Protein AF-A0A353ZGM9-F1 (afdb_monomer_lite)

Radius of gyration: 18.5 Å; chains: 1; bounding box: 39×31×58 Å

Structure (mmCIF, N/CA/C/O backbone):
data_AF-A0A353ZGM9-F1
#
_entry.id   AF-A0A353ZG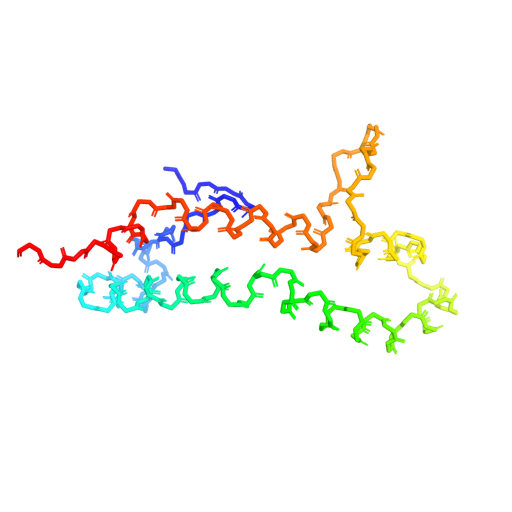M9-F1
#
loop_
_atom_site.group_PDB
_atom_site.id
_atom_site.type_symbol
_atom_site.label_atom_id
_atom_site.label_alt_id
_atom_site.label_comp_id
_atom_site.label_asym_id
_atom_site.label_entity_id
_atom_site.label_seq_id
_atom_site.pdbx_PDB_ins_code
_atom_site.Cartn_x
_atom_site.Cartn_y
_atom_site.Cartn_z
_atom_site.occupancy
_atom_site.B_iso_or_equiv
_atom_site.auth_seq_id
_atom_site.auth_comp_id
_atom_site.auth_asym_id
_atom_site.auth_atom_id
_atom_site.pdbx_PDB_model_num
ATOM 1 N N . MET A 1 1 ? -21.601 4.774 1.029 1.00 47.00 1 MET A N 1
ATOM 2 C CA . MET A 1 1 ? -20.984 4.555 -0.298 1.00 47.00 1 MET A CA 1
ATOM 3 C C . MET A 1 1 ? -19.504 4.310 -0.067 1.00 47.00 1 MET A C 1
ATOM 5 O O . MET A 1 1 ? -18.901 5.109 0.625 1.00 47.00 1 MET A O 1
ATOM 9 N N . GLY A 1 2 ? -18.954 3.187 -0.533 1.00 58.09 2 GLY A N 1
ATOM 10 C CA . GLY A 1 2 ? -17.631 2.695 -0.116 1.00 58.09 2 GLY A CA 1
ATOM 11 C C . GLY A 1 2 ? -16.453 3.096 -1.006 1.00 58.09 2 GLY A C 1
ATOM 12 O O . GLY A 1 2 ? -15.515 2.314 -1.080 1.00 58.09 2 GLY A O 1
ATOM 13 N N . GLY A 1 3 ? -16.508 4.244 -1.690 1.00 64.69 3 GLY A N 1
ATOM 14 C CA . GLY A 1 3 ? -15.440 4.719 -2.583 1.00 64.69 3 GLY A CA 1
ATOM 15 C C . GLY A 1 3 ? -15.051 3.740 -3.704 1.00 64.69 3 GLY A C 1
ATOM 16 O O . GLY A 1 3 ? -15.634 2.669 -3.867 1.00 64.69 3 GLY A O 1
ATOM 17 N N . GLY A 1 4 ? -14.058 4.112 -4.508 1.00 77.00 4 GLY A N 1
ATOM 18 C CA . GLY A 1 4 ? -13.496 3.270 -5.566 1.00 77.00 4 GLY A CA 1
ATOM 19 C C . GLY A 1 4 ? -12.019 3.588 -5.788 1.00 77.00 4 GLY A C 1
ATOM 20 O O . GLY A 1 4 ? -11.553 4.674 -5.454 1.00 77.00 4 GLY A O 1
ATOM 21 N N . GLY A 1 5 ? -11.254 2.633 -6.322 1.00 85.75 5 GLY A N 1
ATOM 22 C CA . GLY A 1 5 ? -9.820 2.821 -6.564 1.00 85.75 5 GLY A CA 1
ATOM 23 C C . GLY A 1 5 ? -9.033 3.114 -5.280 1.00 85.75 5 GLY A C 1
ATOM 24 O O . GLY A 1 5 ? -9.108 2.353 -4.315 1.00 85.75 5 GLY A O 1
ATOM 25 N N . VAL A 1 6 ? -8.278 4.218 -5.269 1.00 91.62 6 VAL A N 1
ATOM 26 C CA . VAL A 1 6 ? -7.439 4.633 -4.127 1.00 91.62 6 VAL A CA 1
ATOM 27 C C . VAL A 1 6 ? -8.250 5.048 -2.893 1.00 91.62 6 VAL A C 1
ATOM 29 O O . VAL A 1 6 ? -7.717 5.025 -1.786 1.00 91.62 6 VAL A O 1
ATOM 32 N N . GLU A 1 7 ? -9.547 5.323 -3.049 1.00 92.81 7 GLU A N 1
ATOM 33 C CA . GLU A 1 7 ? -10.461 5.758 -1.980 1.00 92.81 7 GLU A CA 1
ATOM 34 C C . GLU A 1 7 ? -11.405 4.642 -1.502 1.00 92.81 7 GLU A C 1
ATOM 36 O O . GLU A 1 7 ? -12.375 4.895 -0.793 1.00 92.81 7 GLU A O 1
ATOM 41 N N . LEU A 1 8 ? -11.162 3.385 -1.895 1.00 92.31 8 LEU A N 1
ATOM 42 C CA . LEU A 1 8 ? -11.984 2.254 -1.455 1.00 92.31 8 LEU A CA 1
ATOM 43 C C . LEU A 1 8 ? -11.978 2.142 0.079 1.00 92.31 8 LEU A C 1
ATOM 45 O O . LEU A 1 8 ? -10.919 1.975 0.686 1.00 92.31 8 LEU A O 1
ATOM 49 N N . ASP A 1 9 ? -13.138 2.193 0.718 1.00 93.31 9 ASP A N 1
ATOM 50 C CA . ASP A 1 9 ? -13.234 2.125 2.180 1.00 93.31 9 ASP A CA 1
ATOM 51 C C . ASP A 1 9 ? -12.662 0.778 2.697 1.00 93.31 9 ASP A C 1
ATOM 53 O O . ASP A 1 9 ? -13.052 -0.279 2.188 1.00 93.31 9 ASP A O 1
ATOM 57 N N . PRO A 1 10 ? -11.730 0.756 3.677 1.00 93.06 10 PRO A N 1
ATOM 58 C CA . PRO A 1 10 ? -11.180 -0.494 4.219 1.00 93.06 10 PRO A CA 1
ATOM 59 C C . PRO A 1 10 ? -12.242 -1.407 4.863 1.00 93.06 10 PRO A C 1
ATOM 61 O O . PRO A 1 10 ? -12.034 -2.613 4.975 1.00 93.06 10 PRO A O 1
ATOM 64 N N . LEU A 1 11 ? -13.397 -0.868 5.252 1.00 92.81 11 LEU A N 1
ATOM 65 C CA . LEU A 1 11 ? -14.542 -1.594 5.804 1.00 92.81 11 LEU A CA 1
ATOM 66 C C . LEU A 1 11 ? -15.669 -1.797 4.776 1.00 92.81 11 LEU A C 1
ATOM 68 O O . LEU A 1 11 ? -16.758 -2.258 5.131 1.00 92.81 11 LEU A O 1
ATOM 72 N N . VAL A 1 12 ? -15.430 -1.509 3.490 1.00 90.75 12 VAL A N 1
ATOM 73 C CA . VAL A 1 12 ? -16.434 -1.675 2.430 1.00 90.75 12 VAL A CA 1
ATOM 74 C C . VAL A 1 12 ? -17.015 -3.087 2.430 1.00 90.75 12 VAL A C 1
ATOM 76 O O . VAL A 1 12 ? -16.283 -4.072 2.385 1.00 90.75 12 VAL A O 1
ATOM 79 N N . GLY A 1 13 ? -18.344 -3.212 2.444 1.00 84.81 13 GLY A N 1
ATOM 80 C CA . GLY A 1 13 ? -19.047 -4.500 2.385 1.00 84.81 13 GLY A CA 1
ATOM 81 C C . GLY A 1 13 ? -18.859 -5.388 3.621 1.00 84.81 13 GLY A C 1
ATOM 82 O O . GLY A 1 13 ? -18.947 -6.611 3.506 1.00 84.81 13 GLY A O 1
ATOM 83 N N . ILE A 1 14 ? -18.541 -4.812 4.781 1.00 88.38 14 ILE A N 1
ATOM 84 C CA . ILE A 1 14 ? -18.499 -5.539 6.056 1.00 88.38 14 ILE A CA 1
ATOM 85 C C . ILE A 1 14 ? -19.851 -6.172 6.420 1.00 88.38 14 ILE A C 1
ATOM 87 O O . ILE A 1 14 ? -19.872 -7.224 7.036 1.00 88.38 14 ILE A O 1
ATOM 91 N N . GLU A 1 15 ? -20.962 -5.617 5.937 1.00 87.19 15 GLU A N 1
ATOM 92 C CA . GLU A 1 15 ? -22.313 -6.170 6.130 1.00 87.19 15 GLU A CA 1
ATOM 93 C C . GLU A 1 15 ? -22.764 -7.095 4.980 1.00 87.19 15 GLU A C 1
ATOM 95 O O . GLU A 1 15 ? -23.926 -7.483 4.891 1.00 87.19 15 GLU A O 1
ATOM 100 N N . ASP A 1 16 ? -21.861 -7.450 4.058 1.00 90.31 16 ASP A N 1
ATOM 101 C CA . ASP A 1 16 ? -22.197 -8.298 2.915 1.00 90.31 16 ASP A CA 1
ATOM 102 C C . ASP A 1 16 ? -22.328 -9.771 3.335 1.00 90.31 16 ASP A C 1
ATOM 104 O O . ASP A 1 16 ? -21.342 -10.454 3.643 1.00 90.31 16 ASP A O 1
ATOM 108 N N . ALA A 1 17 ? -23.560 -10.279 3.307 1.00 89.75 17 ALA A N 1
ATOM 109 C CA . ALA A 1 17 ? -23.873 -11.655 3.676 1.00 89.75 17 ALA A CA 1
ATOM 110 C C . ALA A 1 17 ? -23.243 -12.700 2.733 1.00 89.75 17 ALA A C 1
ATOM 112 O O . ALA A 1 17 ? -23.003 -13.828 3.161 1.00 89.75 17 ALA A O 1
ATOM 113 N N . SER A 1 18 ? -22.907 -12.331 1.487 1.00 93.62 18 SER A N 1
ATOM 114 C CA . SER A 1 18 ? -22.207 -13.215 0.538 1.00 93.62 18 SER A CA 1
ATOM 115 C C . SER A 1 18 ? -20.731 -13.444 0.896 1.00 93.62 18 SER A C 1
ATOM 117 O O . SER A 1 18 ? -20.080 -14.318 0.326 1.00 93.62 18 SER A O 1
ATOM 119 N N . LYS A 1 19 ? -20.195 -12.693 1.871 1.00 90.50 19 LYS A N 1
ATOM 120 C CA . LYS A 1 19 ? -18.814 -12.795 2.370 1.00 90.50 19 LYS A CA 1
ATOM 121 C C . LYS A 1 19 ? -18.798 -13.204 3.855 1.00 90.50 19 LYS A C 1
ATOM 123 O O . LYS A 1 19 ? -18.289 -12.443 4.683 1.00 90.50 19 LYS A O 1
ATOM 128 N N . PRO A 1 20 ? -19.326 -14.392 4.216 1.00 90.69 20 PRO A N 1
ATOM 129 C CA . PRO A 1 20 ? -19.691 -14.741 5.592 1.00 90.69 20 PRO A CA 1
ATOM 130 C C . PRO A 1 20 ? -18.519 -14.710 6.574 1.00 90.69 20 PRO A C 1
ATOM 132 O O . PRO A 1 20 ? -18.690 -14.269 7.706 1.00 90.69 20 PRO A O 1
ATOM 135 N N . LEU A 1 21 ? -17.316 -15.121 6.158 1.00 91.75 21 LEU A N 1
ATOM 136 C CA . LEU A 1 21 ? -16.142 -15.047 7.031 1.00 91.75 21 LEU A CA 1
ATOM 137 C C . LEU A 1 21 ? -15.829 -13.596 7.408 1.00 91.75 21 LEU A C 1
ATOM 139 O O . LEU A 1 21 ? -15.665 -13.282 8.583 1.00 91.75 21 LEU A O 1
ATOM 143 N N . ARG A 1 22 ? -15.775 -12.701 6.418 1.00 90.44 22 ARG A N 1
ATOM 144 C CA . ARG A 1 22 ? -15.419 -11.299 6.646 1.00 90.44 22 ARG A CA 1
ATOM 145 C C . ARG A 1 22 ? -16.493 -10.570 7.446 1.00 90.44 22 ARG A C 1
ATOM 147 O O . ARG A 1 22 ? -16.145 -9.870 8.394 1.00 90.44 22 ARG A O 1
ATOM 154 N N . SER A 1 23 ? -17.765 -10.742 7.083 1.00 92.62 23 SER A N 1
ATOM 155 C CA . SER A 1 23 ? -18.867 -10.040 7.746 1.00 92.62 23 SER A CA 1
ATOM 156 C C . SER A 1 23 ? -19.048 -10.477 9.194 1.00 92.62 23 SER A C 1
ATOM 158 O O . SER A 1 23 ? -19.175 -9.638 10.081 1.00 92.62 23 SER A O 1
ATOM 160 N N . ARG A 1 24 ? -18.939 -11.779 9.482 1.00 92.25 24 ARG A N 1
ATOM 161 C CA . ARG A 1 24 ? -19.018 -12.288 10.859 1.00 92.25 24 ARG A CA 1
ATOM 162 C C . ARG A 1 24 ? -17.789 -11.940 11.692 1.00 92.25 24 ARG A C 1
ATOM 164 O O . ARG A 1 24 ? -17.935 -11.571 12.853 1.00 92.25 24 ARG A O 1
ATOM 171 N N . LEU A 1 25 ? -16.587 -12.032 11.122 1.00 93.19 25 LEU A N 1
ATOM 172 C CA . LEU A 1 25 ? -15.352 -11.774 11.862 1.00 93.19 25 LEU A CA 1
ATOM 173 C C . LEU A 1 25 ? -15.206 -10.294 12.224 1.00 93.19 25 LEU A C 1
ATOM 175 O O . LEU A 1 25 ? -14.911 -9.966 13.371 1.00 93.19 25 LEU A O 1
ATOM 179 N N . LEU A 1 26 ? -15.460 -9.393 11.273 1.00 93.69 26 LEU A N 1
ATOM 180 C CA . LEU A 1 26 ? -15.347 -7.956 11.514 1.00 93.69 26 LEU A CA 1
ATOM 181 C C . LEU A 1 26 ? -16.578 -7.365 12.227 1.00 93.69 26 LEU A C 1
ATOM 183 O O . LEU A 1 26 ? -16.540 -6.201 12.627 1.00 93.69 26 LEU A O 1
ATOM 187 N N . ALA A 1 27 ? -17.647 -8.137 12.450 1.00 92.81 27 ALA A N 1
ATOM 188 C CA . ALA A 1 27 ? -18.705 -7.767 13.394 1.00 92.81 27 ALA A CA 1
ATOM 189 C C . ALA A 1 27 ? -18.216 -7.778 14.857 1.00 92.81 27 ALA A C 1
ATOM 191 O O . ALA A 1 27 ? -18.756 -7.049 15.685 1.00 92.81 27 ALA A O 1
ATOM 192 N N . VAL A 1 28 ? -17.169 -8.550 15.182 1.00 94.75 28 VAL A N 1
ATOM 193 C CA . VAL A 1 28 ? -16.572 -8.589 16.526 1.00 94.75 28 VAL A CA 1
ATOM 194 C C . VAL A 1 28 ? -15.681 -7.351 16.742 1.00 94.75 28 VAL A C 1
ATOM 196 O O . VAL A 1 28 ? -14.671 -7.218 16.041 1.00 94.75 28 VAL A O 1
ATOM 199 N N . PRO A 1 29 ? -15.966 -6.464 17.725 1.00 93.75 29 PRO A N 1
ATOM 200 C CA . PRO A 1 29 ? -15.254 -5.187 17.876 1.00 93.75 29 PRO A CA 1
ATOM 201 C C . PRO A 1 29 ? -13.733 -5.318 18.021 1.00 93.75 29 PRO A C 1
ATOM 203 O O . PRO A 1 29 ? -12.983 -4.626 17.334 1.00 93.75 29 PRO A O 1
ATOM 206 N N . ALA A 1 30 ? -13.266 -6.262 18.845 1.00 94.56 30 ALA A N 1
ATOM 207 C CA . ALA A 1 30 ? -11.836 -6.488 19.060 1.00 94.56 30 ALA A CA 1
ATOM 208 C C . ALA A 1 30 ? -11.111 -6.952 17.781 1.00 94.56 30 ALA A C 1
ATOM 210 O O . ALA A 1 30 ? -9.976 -6.556 17.519 1.00 94.56 30 ALA A O 1
ATOM 211 N N . LEU A 1 31 ? -11.764 -7.771 16.949 1.00 94.81 31 LEU A N 1
ATOM 212 C CA . LEU A 1 31 ? -11.183 -8.242 15.688 1.00 94.81 31 LEU A CA 1
ATOM 213 C C . LEU A 1 31 ? -11.201 -7.146 14.619 1.00 94.81 31 LEU A C 1
ATOM 215 O O . LEU A 1 31 ? -10.240 -7.025 13.861 1.00 94.81 31 LEU A O 1
ATOM 219 N N . ARG A 1 32 ? -12.236 -6.297 14.602 1.00 95.31 32 ARG A N 1
ATOM 220 C CA . ARG A 1 32 ? -12.289 -5.105 13.744 1.00 95.31 32 ARG A CA 1
ATOM 221 C C . ARG A 1 32 ? -11.164 -4.121 14.066 1.00 95.31 32 ARG A C 1
ATOM 223 O O . ARG A 1 32 ? -10.502 -3.647 13.148 1.00 95.31 32 ARG A O 1
ATOM 230 N N . GLN A 1 33 ? -10.917 -3.847 15.347 1.00 95.31 33 GLN A N 1
ATOM 231 C CA . GLN A 1 33 ? -9.807 -2.987 15.772 1.00 95.31 33 GLN A CA 1
ATOM 232 C C . GLN A 1 33 ? -8.452 -3.563 15.349 1.00 95.31 33 GLN A C 1
ATOM 234 O O . GLN A 1 33 ? -7.639 -2.846 14.770 1.00 95.31 33 GLN A O 1
ATOM 239 N N . ARG A 1 34 ? -8.228 -4.870 15.551 1.00 95.69 34 ARG A N 1
ATOM 240 C CA . ARG A 1 34 ? -7.007 -5.554 15.086 1.00 95.69 34 ARG A CA 1
ATOM 241 C C . ARG A 1 34 ? -6.832 -5.468 13.571 1.00 95.69 34 ARG A C 1
ATOM 243 O O . ARG A 1 34 ? -5.735 -5.193 13.100 1.00 95.69 34 ARG A O 1
ATOM 250 N N . TYR A 1 35 ? -7.905 -5.667 12.810 1.00 96.12 35 TYR A N 1
ATOM 251 C CA . TYR A 1 35 ? -7.886 -5.508 11.358 1.00 96.12 35 TYR A CA 1
ATOM 252 C C . TYR A 1 35 ? -7.463 -4.092 10.949 1.00 96.12 35 TYR A C 1
ATOM 254 O O . TYR A 1 35 ? -6.538 -3.936 10.156 1.00 96.12 35 TYR A O 1
ATOM 262 N N . LEU A 1 36 ? -8.082 -3.062 11.530 1.00 96.81 36 LEU A N 1
ATOM 263 C CA . LEU A 1 36 ? -7.740 -1.667 11.244 1.00 96.81 36 LEU A CA 1
ATOM 264 C C . LEU A 1 36 ? -6.294 -1.326 11.649 1.00 96.81 36 LEU A C 1
ATOM 266 O O . LEU A 1 36 ? -5.637 -0.571 10.938 1.00 96.81 36 LEU A O 1
ATOM 270 N N . ALA A 1 37 ? -5.763 -1.928 12.719 1.00 96.75 37 ALA A N 1
ATOM 271 C CA . ALA A 1 37 ? -4.354 -1.790 13.091 1.00 96.75 37 ALA A CA 1
ATOM 272 C C . ALA A 1 37 ? -3.411 -2.395 12.034 1.00 96.75 37 ALA A C 1
ATOM 274 O O . ALA A 1 37 ? -2.392 -1.792 11.704 1.00 96.75 37 ALA A O 1
ATOM 275 N N . HIS A 1 38 ? -3.767 -3.538 11.437 1.00 97.38 38 HIS A N 1
ATOM 276 C CA . HIS A 1 38 ? -3.015 -4.093 10.306 1.00 97.38 38 HIS A CA 1
ATOM 277 C C . HIS A 1 38 ? -3.097 -3.202 9.062 1.00 97.38 38 HIS A C 1
ATOM 279 O O . HIS A 1 38 ? -2.086 -2.997 8.396 1.00 97.38 38 HIS A O 1
ATOM 285 N N . VAL A 1 39 ? -4.272 -2.635 8.760 1.00 97.31 39 VAL A N 1
ATOM 286 C CA . VAL A 1 39 ? -4.423 -1.683 7.645 1.00 97.31 39 VAL A CA 1
ATOM 287 C C . VAL A 1 39 ? -3.548 -0.447 7.862 1.00 97.31 39 VAL A C 1
ATOM 289 O O . VAL A 1 39 ? -2.892 0.002 6.923 1.00 97.31 39 VAL A O 1
ATOM 292 N N . LYS A 1 40 ? -3.491 0.066 9.097 1.00 97.38 40 LYS A N 1
ATOM 293 C CA . LYS A 1 40 ? -2.605 1.169 9.478 1.00 97.38 40 LYS A CA 1
ATOM 294 C C . LYS A 1 40 ? -1.135 0.819 9.231 1.00 97.38 40 LYS A C 1
ATOM 296 O O . LYS A 1 40 ? -0.478 1.555 8.508 1.00 97.38 40 LYS A O 1
ATOM 301 N N . ALA A 1 41 ? -0.657 -0.320 9.736 1.00 97.44 41 ALA A N 1
ATOM 302 C CA . ALA A 1 41 ? 0.728 -0.763 9.534 1.00 97.44 41 ALA A CA 1
ATOM 303 C C . ALA A 1 41 ? 1.083 -0.915 8.043 1.00 97.44 41 ALA A C 1
ATOM 305 O O . ALA A 1 41 ? 2.140 -0.482 7.597 1.00 97.44 41 ALA A O 1
ATOM 306 N N . ILE A 1 42 ? 0.171 -1.455 7.225 1.00 97.62 42 ILE A N 1
ATOM 307 C CA . ILE A 1 42 ? 0.366 -1.515 5.767 1.00 97.62 42 ILE A CA 1
ATOM 308 C C . ILE A 1 42 ? 0.529 -0.108 5.177 1.00 97.62 42 ILE A C 1
ATOM 310 O O . ILE A 1 42 ? 1.416 0.111 4.354 1.00 97.62 42 ILE A O 1
ATOM 314 N N . ALA A 1 43 ? -0.308 0.847 5.585 1.00 97.56 43 ALA A N 1
ATOM 315 C CA . ALA A 1 43 ? -0.235 2.215 5.085 1.00 97.56 43 ALA A CA 1
ATOM 316 C C . ALA A 1 43 ? 1.034 2.953 5.550 1.00 97.56 43 ALA A C 1
ATOM 318 O O . ALA A 1 43 ? 1.638 3.680 4.763 1.00 97.56 43 ALA A O 1
ATOM 319 N N . GLU A 1 44 ? 1.448 2.772 6.803 1.00 97.00 44 GLU A N 1
ATOM 320 C CA . GLU A 1 44 ? 2.629 3.428 7.372 1.00 97.00 44 GLU A CA 1
ATOM 321 C C . GLU A 1 44 ? 3.927 2.862 6.794 1.00 97.00 44 GLU A C 1
ATOM 323 O O . GLU A 1 44 ? 4.759 3.648 6.340 1.00 97.00 44 GLU A O 1
ATOM 328 N N . ASP A 1 45 ? 4.049 1.533 6.740 1.00 96.56 45 ASP A N 1
ATOM 329 C CA . ASP A 1 45 ? 5.327 0.857 6.503 1.00 96.56 45 ASP A CA 1
ATOM 330 C C . ASP A 1 45 ? 5.506 0.402 5.051 1.00 96.56 45 ASP A C 1
ATOM 332 O O . ASP A 1 45 ? 6.591 0.529 4.482 1.00 96.56 45 ASP A O 1
ATOM 336 N N . TRP A 1 46 ? 4.449 -0.141 4.440 1.00 97.31 46 TRP A N 1
ATOM 337 C CA . TRP A 1 46 ? 4.544 -0.856 3.160 1.00 97.31 46 TRP A CA 1
ATOM 338 C C . TRP A 1 46 ? 4.096 -0.030 1.960 1.00 97.31 46 TRP A C 1
ATOM 340 O O . TRP A 1 46 ? 4.590 -0.251 0.857 1.00 97.31 46 TRP A O 1
ATOM 350 N N . LEU A 1 47 ? 3.172 0.913 2.154 1.00 96.94 47 LEU A N 1
ATOM 351 C CA . LEU A 1 47 ? 2.776 1.865 1.112 1.00 96.94 47 LEU A CA 1
ATOM 352 C C . LEU A 1 47 ? 3.657 3.120 1.081 1.00 96.94 47 LEU A C 1
ATOM 354 O O . LEU A 1 47 ? 3.496 3.934 0.177 1.00 96.94 47 LEU A O 1
ATOM 358 N N . ASP A 1 48 ? 4.580 3.301 2.031 1.00 96.75 48 ASP A N 1
ATOM 359 C CA . ASP A 1 48 ? 5.599 4.346 1.916 1.00 96.75 48 ASP A CA 1
ATOM 360 C C . ASP A 1 48 ? 6.516 4.030 0.723 1.00 96.75 48 ASP A C 1
ATOM 362 O O . ASP A 1 48 ? 7.098 2.944 0.630 1.00 96.75 48 ASP A O 1
ATOM 366 N N . TRP A 1 49 ? 6.660 4.985 -0.199 1.00 95.88 49 TRP A N 1
ATOM 367 C CA . TRP A 1 49 ? 7.495 4.817 -1.385 1.00 95.88 49 TRP A CA 1
ATOM 368 C C . TRP A 1 49 ? 8.970 4.560 -1.055 1.00 95.88 49 TRP A C 1
ATOM 370 O O . TRP A 1 49 ? 9.674 3.930 -1.843 1.00 95.88 49 TRP A O 1
ATOM 380 N N . LYS A 1 50 ? 9.445 4.970 0.126 1.00 96.44 50 LYS A N 1
ATOM 381 C CA . LYS A 1 50 ? 10.790 4.623 0.607 1.00 96.44 50 LYS A CA 1
ATOM 382 C C . LYS A 1 50 ? 10.971 3.113 0.778 1.00 96.44 50 LYS A C 1
ATOM 384 O O . LYS A 1 50 ? 12.071 2.617 0.547 1.00 96.44 50 LYS A O 1
ATOM 389 N N . THR A 1 51 ? 9.907 2.394 1.137 1.00 97.12 51 THR A N 1
ATOM 390 C CA . THR A 1 51 ? 9.894 0.929 1.256 1.00 97.12 51 THR A CA 1
ATOM 391 C C . THR A 1 51 ? 9.535 0.272 -0.074 1.00 97.12 51 THR A C 1
ATOM 393 O O . THR A 1 51 ? 10.225 -0.637 -0.533 1.00 97.12 51 THR A O 1
ATOM 396 N N . LEU A 1 52 ? 8.457 0.732 -0.715 1.00 97.25 52 LEU A N 1
ATOM 397 C CA . LEU A 1 52 ? 7.908 0.090 -1.910 1.00 97.25 52 LEU A CA 1
ATOM 398 C C . LEU A 1 52 ? 8.739 0.354 -3.172 1.00 97.25 52 LEU A C 1
ATOM 400 O O . LEU A 1 52 ? 8.900 -0.541 -4.002 1.00 97.25 52 LEU A O 1
ATOM 404 N N . GLY A 1 53 ? 9.289 1.559 -3.319 1.00 96.62 53 GLY A N 1
ATOM 405 C CA . GLY A 1 53 ? 10.038 1.989 -4.500 1.00 96.62 53 GLY A CA 1
ATOM 406 C C . GLY A 1 53 ? 11.233 1.086 -4.832 1.00 96.62 53 GLY A C 1
ATOM 407 O O . GLY A 1 53 ? 11.330 0.628 -5.973 1.00 96.62 53 GLY A O 1
ATOM 408 N N . PRO A 1 54 ? 12.113 0.748 -3.867 1.00 97.50 54 PRO A N 1
ATOM 409 C CA . PRO A 1 54 ? 13.207 -0.197 -4.096 1.00 97.50 54 PRO A CA 1
ATOM 410 C C . PRO A 1 54 ? 12.746 -1.588 -4.550 1.00 97.50 54 PRO A C 1
ATOM 412 O O . PRO A 1 54 ? 13.395 -2.192 -5.405 1.00 97.50 54 PRO A O 1
ATOM 415 N N . LEU A 1 55 ? 11.619 -2.089 -4.027 1.00 97.69 55 LEU A N 1
ATOM 416 C CA . LEU A 1 55 ? 11.050 -3.376 -4.446 1.00 97.69 55 LEU A CA 1
ATOM 417 C C . LEU A 1 55 ? 10.562 -3.312 -5.895 1.00 97.69 55 LEU A C 1
ATOM 419 O O . LEU A 1 55 ? 10.903 -4.175 -6.701 1.00 97.69 55 LEU A O 1
ATOM 423 N N . VAL A 1 56 ? 9.813 -2.260 -6.239 1.00 97.25 56 VAL A N 1
ATOM 424 C CA . VAL A 1 56 ? 9.330 -2.018 -7.606 1.00 97.25 56 VAL A CA 1
ATOM 425 C C . VAL A 1 56 ? 10.500 -1.927 -8.583 1.00 97.25 56 VAL A C 1
ATOM 427 O O . VAL A 1 56 ? 10.490 -2.612 -9.602 1.00 97.25 56 VAL A O 1
ATOM 430 N N . ALA A 1 57 ? 11.534 -1.149 -8.259 1.00 96.75 57 ALA A N 1
ATOM 431 C CA . ALA A 1 57 ? 12.722 -1.016 -9.097 1.00 96.75 57 ALA A CA 1
ATOM 432 C C . ALA A 1 57 ? 13.480 -2.346 -9.252 1.00 96.75 57 ALA A C 1
ATOM 434 O O . ALA A 1 57 ? 13.961 -2.662 -10.342 1.00 96.75 57 ALA A O 1
ATOM 435 N N . GLY A 1 58 ? 13.570 -3.136 -8.176 1.00 97.62 58 GLY A N 1
ATOM 436 C CA . GLY A 1 58 ? 14.184 -4.461 -8.189 1.00 97.62 58 GLY A CA 1
ATOM 437 C C . GLY A 1 58 ? 13.475 -5.422 -9.140 1.00 97.62 58 GLY A C 1
ATOM 438 O O . GLY A 1 58 ? 14.126 -6.021 -9.994 1.00 97.62 58 GLY A O 1
ATOM 439 N N . TYR A 1 59 ? 12.147 -5.522 -9.044 1.00 97.69 59 TYR A N 1
ATOM 440 C CA . TYR A 1 59 ? 11.357 -6.369 -9.941 1.00 97.69 59 TYR A CA 1
ATOM 441 C C . TYR A 1 59 ? 11.344 -5.849 -11.376 1.00 97.69 59 TYR A C 1
ATOM 443 O O . TYR A 1 59 ? 11.472 -6.641 -12.305 1.00 97.69 59 TYR A O 1
ATOM 451 N N . ALA A 1 60 ? 11.239 -4.532 -11.576 1.00 96.25 60 ALA A N 1
ATOM 452 C CA . ALA A 1 60 ? 11.236 -3.948 -12.911 1.00 96.25 60 ALA A CA 1
ATOM 453 C C . ALA A 1 60 ? 12.523 -4.284 -13.672 1.00 96.25 60 ALA A C 1
ATOM 455 O O . ALA A 1 60 ? 12.460 -4.766 -14.800 1.00 96.25 60 ALA A O 1
ATOM 456 N N . ARG A 1 61 ? 13.681 -4.145 -13.014 1.00 97.25 61 ARG A N 1
ATOM 457 C CA . ARG A 1 61 ? 14.989 -4.480 -13.593 1.00 97.25 61 ARG A CA 1
ATOM 458 C C . ARG A 1 61 ? 15.091 -5.936 -14.058 1.00 97.25 61 ARG A C 1
ATOM 460 O O . ARG A 1 61 ? 15.812 -6.206 -15.010 1.00 97.25 61 ARG A O 1
ATOM 467 N N . GLN A 1 62 ? 14.414 -6.862 -13.378 1.00 97.75 62 GLN A N 1
ATOM 468 C CA . GLN A 1 62 ? 14.468 -8.290 -13.705 1.00 97.75 62 GLN A CA 1
ATOM 469 C C . GLN A 1 62 ? 13.685 -8.667 -14.962 1.00 97.75 62 GLN A C 1
ATOM 471 O O . GLN A 1 62 ? 13.973 -9.718 -15.514 1.00 97.75 62 GLN A O 1
ATOM 476 N N . ILE A 1 63 ? 12.694 -7.865 -15.367 1.00 95.88 63 ILE A N 1
ATOM 477 C CA . ILE A 1 63 ? 11.786 -8.196 -16.483 1.00 95.88 63 ILE A CA 1
ATOM 478 C C . ILE A 1 63 ? 11.908 -7.237 -17.672 1.00 95.88 63 ILE A C 1
ATOM 480 O O . ILE A 1 63 ? 11.341 -7.471 -18.739 1.00 95.88 63 ILE A O 1
ATOM 484 N N . GLU A 1 64 ? 12.582 -6.103 -17.484 1.00 95.81 64 GLU A N 1
ATOM 485 C CA . GLU A 1 64 ? 12.729 -5.074 -18.511 1.00 95.81 64 GLU A CA 1
ATOM 486 C C . GLU A 1 64 ? 13.430 -5.578 -19.792 1.00 95.81 64 GLU A C 1
ATOM 488 O O . GLU A 1 64 ? 12.934 -5.264 -20.881 1.00 95.81 64 GLU A O 1
ATOM 493 N N . PRO A 1 65 ? 14.513 -6.386 -19.729 1.00 96.38 65 PRO A N 1
ATOM 494 C CA . PRO A 1 65 ? 15.148 -6.946 -20.929 1.00 96.38 65 PRO A CA 1
ATOM 495 C C . PRO A 1 65 ? 14.213 -7.845 -21.754 1.00 96.38 65 PRO A C 1
ATOM 497 O O . PRO A 1 65 ? 14.192 -7.788 -22.988 1.00 96.38 65 PRO A O 1
ATOM 500 N N . GLU A 1 66 ? 13.401 -8.652 -21.079 1.00 95.19 66 GLU A N 1
ATOM 501 C CA . GLU A 1 66 ? 12.426 -9.553 -21.683 1.00 95.19 66 GLU A CA 1
ATOM 502 C C . GLU A 1 66 ? 11.318 -8.739 -22.356 1.00 95.19 66 GLU A C 1
ATOM 504 O O . GLU A 1 66 ? 10.984 -8.975 -23.517 1.00 95.19 66 GLU A O 1
ATOM 509 N N . LEU A 1 67 ? 10.819 -7.696 -21.684 1.00 94.88 67 LEU A N 1
ATOM 510 C CA . LEU A 1 67 ? 9.839 -6.773 -22.259 1.00 94.88 67 LEU A CA 1
ATOM 511 C C . LEU A 1 67 ? 10.385 -6.015 -23.474 1.00 94.88 67 LEU A C 1
ATOM 513 O O . LEU A 1 67 ? 9.634 -5.734 -24.413 1.00 94.88 67 LEU A O 1
ATOM 517 N N . ALA A 1 68 ? 11.677 -5.682 -23.503 1.00 94.44 68 ALA A N 1
ATOM 518 C CA . ALA A 1 68 ? 12.283 -5.007 -24.649 1.00 94.44 68 ALA A CA 1
ATOM 519 C C . ALA A 1 68 ? 12.209 -5.870 -25.921 1.00 94.44 68 ALA A C 1
ATOM 521 O O . ALA A 1 68 ? 11.878 -5.354 -26.993 1.00 94.44 68 ALA A O 1
ATOM 522 N N . THR A 1 69 ? 12.425 -7.181 -25.791 1.00 96.19 69 THR A N 1
ATOM 523 C CA . THR A 1 69 ? 12.453 -8.133 -26.917 1.00 96.19 69 THR A CA 1
ATOM 524 C C . THR A 1 69 ? 11.098 -8.769 -27.238 1.00 96.19 69 THR A C 1
ATOM 526 O O . THR A 1 69 ? 10.920 -9.318 -28.326 1.00 96.19 69 THR A O 1
ATOM 529 N N . ASP A 1 70 ? 10.114 -8.651 -26.344 1.00 95.19 70 ASP A N 1
ATOM 530 C CA . ASP A 1 70 ? 8.773 -9.203 -26.540 1.00 95.19 70 ASP A CA 1
ATOM 531 C C . ASP A 1 70 ? 8.052 -8.564 -27.748 1.00 95.19 70 ASP A C 1
ATOM 533 O O . ASP A 1 70 ? 7.795 -7.360 -27.785 1.00 95.19 70 ASP A O 1
ATOM 537 N N . THR A 1 71 ? 7.685 -9.368 -28.746 1.00 94.19 71 THR A N 1
ATOM 538 C CA . THR A 1 71 ? 6.951 -8.925 -29.950 1.00 94.19 71 THR A CA 1
ATOM 539 C C . THR A 1 71 ? 5.426 -9.017 -29.813 1.00 94.19 71 THR A C 1
ATOM 541 O O . THR A 1 71 ? 4.699 -8.591 -30.708 1.00 94.19 71 THR A O 1
ATOM 544 N N . ARG A 1 72 ? 4.927 -9.571 -28.703 1.00 93.69 72 ARG A N 1
ATOM 545 C CA . ARG A 1 72 ? 3.510 -9.837 -28.404 1.00 93.69 72 ARG A CA 1
ATOM 546 C C . ARG A 1 72 ? 2.964 -8.964 -27.264 1.00 93.69 72 ARG A C 1
ATOM 548 O O . ARG A 1 72 ? 1.786 -9.089 -26.927 1.00 93.69 72 ARG A O 1
ATOM 555 N N . LYS A 1 73 ? 3.785 -8.089 -26.674 1.00 87.25 73 LYS A N 1
ATOM 556 C CA . LYS A 1 73 ? 3.392 -7.193 -25.576 1.00 87.25 73 LYS A CA 1
ATOM 557 C C . LYS A 1 73 ? 2.232 -6.263 -25.955 1.00 87.25 73 LYS A C 1
ATOM 559 O O . LYS A 1 73 ? 2.213 -5.667 -27.028 1.00 87.25 73 LYS A O 1
ATOM 564 N N . LEU A 1 74 ? 1.280 -6.110 -25.029 1.00 87.31 74 LEU A N 1
ATOM 565 C CA . LEU A 1 74 ? 0.103 -5.238 -25.184 1.00 87.31 74 LEU A CA 1
ATOM 566 C C . LEU A 1 74 ? 0.389 -3.757 -24.886 1.00 87.31 74 LEU A C 1
ATOM 568 O O . LEU A 1 74 ? -0.426 -2.900 -25.220 1.00 87.31 74 LEU A O 1
ATOM 572 N N . SER A 1 75 ? 1.524 -3.472 -24.250 1.00 84.94 75 SER A N 1
ATOM 573 C CA . SER A 1 75 ? 1.974 -2.125 -23.897 1.00 84.94 75 SER A CA 1
ATOM 574 C C . SER A 1 75 ? 3.408 -1.924 -24.368 1.00 84.94 75 SER A C 1
ATOM 576 O O . SER A 1 75 ? 4.183 -2.876 -24.460 1.00 84.94 75 SER A O 1
ATOM 578 N N . SER A 1 76 ? 3.782 -0.680 -24.639 1.00 90.75 76 SER A N 1
ATOM 579 C CA . SER A 1 76 ? 5.156 -0.328 -24.999 1.00 90.75 76 SER A CA 1
ATOM 580 C C . SER A 1 76 ? 6.112 -0.410 -23.801 1.00 90.75 76 SER A C 1
ATOM 582 O O . SER A 1 76 ? 5.708 -0.270 -22.644 1.00 90.75 76 SER A O 1
ATOM 584 N N . LEU A 1 77 ? 7.413 -0.563 -24.079 1.00 91.88 77 LEU A N 1
ATOM 585 C CA . LEU A 1 77 ? 8.458 -0.499 -23.050 1.00 91.88 77 LEU A CA 1
ATOM 586 C C . LEU A 1 77 ? 8.448 0.855 -22.313 1.00 91.88 77 LEU A C 1
ATOM 588 O O . LEU A 1 77 ? 8.577 0.896 -21.095 1.00 91.88 77 LEU A O 1
ATOM 592 N N . ALA A 1 78 ? 8.207 1.955 -23.033 1.00 91.44 78 ALA A N 1
ATOM 593 C CA . ALA A 1 78 ? 8.125 3.292 -22.446 1.00 91.44 78 ALA A CA 1
ATOM 594 C C . ALA A 1 78 ? 6.924 3.453 -21.493 1.00 91.44 78 ALA A C 1
ATOM 596 O O . ALA A 1 78 ? 7.023 4.131 -20.471 1.00 91.44 78 ALA A O 1
ATOM 597 N N . GLU A 1 79 ? 5.779 2.833 -21.799 1.00 89.62 79 GLU A N 1
ATOM 598 C CA . GLU A 1 79 ? 4.629 2.806 -20.885 1.00 89.62 79 GLU A CA 1
ATOM 599 C C . GLU A 1 79 ? 4.924 1.987 -19.629 1.00 89.62 79 GLU A C 1
ATOM 601 O O . GLU A 1 79 ? 4.544 2.405 -18.535 1.00 89.62 79 GLU A O 1
ATOM 606 N N . PHE A 1 80 ? 5.634 0.864 -19.768 1.00 92.00 80 PHE A N 1
ATOM 607 C CA . PHE A 1 80 ? 6.102 0.083 -18.627 1.00 92.00 80 PHE A CA 1
ATOM 608 C C . PHE A 1 80 ? 7.029 0.913 -17.729 1.00 92.00 80 PHE A C 1
ATOM 610 O O . PHE A 1 80 ? 6.711 1.098 -16.554 1.00 92.00 80 PHE A O 1
ATOM 617 N N . GLN A 1 81 ? 8.099 1.489 -18.286 1.00 93.12 81 GLN A N 1
ATOM 618 C CA . GLN A 1 81 ? 9.055 2.332 -17.556 1.00 93.12 81 GLN A CA 1
ATOM 619 C C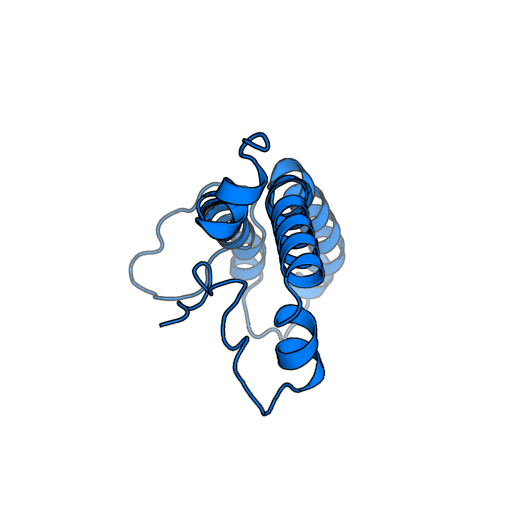 . GLN A 1 81 ? 8.356 3.487 -16.830 1.00 93.12 81 GLN A C 1
ATOM 621 O O . GLN A 1 81 ? 8.620 3.741 -15.658 1.00 93.12 81 GLN A O 1
ATOM 626 N N . ARG A 1 82 ? 7.391 4.144 -17.488 1.00 90.94 82 ARG A N 1
ATOM 627 C CA . ARG A 1 82 ? 6.585 5.201 -16.864 1.00 90.94 82 ARG A CA 1
ATOM 628 C C . ARG A 1 82 ? 5.732 4.678 -15.706 1.00 90.94 82 ARG A C 1
ATOM 630 O O . ARG A 1 82 ? 5.625 5.351 -14.688 1.00 90.94 82 ARG A O 1
ATOM 637 N N . SER A 1 83 ? 5.139 3.490 -15.837 1.00 90.88 83 SER A N 1
ATOM 638 C CA . SER A 1 83 ? 4.270 2.909 -14.802 1.00 90.88 83 SER A CA 1
ATOM 639 C C . SER A 1 83 ? 5.003 2.558 -13.500 1.00 90.88 83 SER A C 1
ATOM 641 O O . SER A 1 83 ? 4.392 2.611 -12.428 1.00 90.88 83 SER A O 1
ATOM 643 N N . VAL A 1 84 ? 6.301 2.246 -13.591 1.00 93.44 84 VAL A N 1
ATOM 644 C CA . VAL A 1 84 ? 7.177 1.887 -12.461 1.00 93.44 84 VAL A CA 1
ATOM 645 C C . VAL A 1 84 ? 8.128 3.013 -12.046 1.00 93.44 84 VAL A C 1
ATOM 647 O O . VAL A 1 84 ? 8.915 2.826 -11.119 1.00 93.44 84 VAL A O 1
ATOM 650 N N . SER A 1 85 ? 8.076 4.167 -12.722 1.00 87.75 85 SER A N 1
ATOM 651 C CA . SER A 1 85 ? 8.997 5.271 -12.459 1.00 87.75 85 SER A CA 1
ATOM 652 C C . SER A 1 85 ? 8.847 5.794 -11.034 1.00 87.75 85 SER A C 1
ATOM 654 O O . SER A 1 85 ? 7.741 5.921 -10.499 1.00 87.75 85 SER A O 1
ATOM 656 N N . ALA A 1 86 ? 9.992 6.113 -10.436 1.00 80.44 86 ALA A N 1
ATOM 657 C CA . ALA A 1 86 ? 10.057 6.794 -9.159 1.00 80.44 86 ALA A CA 1
ATOM 658 C C . ALA A 1 86 ? 9.810 8.300 -9.296 1.00 80.44 86 ALA A C 1
ATOM 660 O O . ALA A 1 86 ? 9.586 8.933 -8.273 1.00 80.44 86 ALA A O 1
ATOM 661 N N . ASP A 1 87 ? 9.840 8.876 -10.497 1.00 76.19 87 ASP A N 1
ATOM 662 C CA . ASP A 1 87 ? 9.670 10.317 -10.681 1.00 76.19 87 ASP A CA 1
ATOM 663 C C . ASP A 1 87 ? 8.216 10.771 -10.491 1.00 76.19 87 ASP A C 1
ATOM 665 O O . ASP A 1 87 ? 7.256 10.029 -10.722 1.00 76.19 87 ASP A O 1
ATOM 669 N N . GLU A 1 88 ? 8.065 12.021 -10.051 1.00 57.78 88 GLU A N 1
ATOM 670 C CA . GLU A 1 88 ? 6.771 12.699 -9.958 1.00 57.78 88 GLU A CA 1
ATOM 671 C C . GLU A 1 88 ? 6.122 12.805 -11.352 1.00 57.78 88 GLU A C 1
ATOM 673 O O . GLU A 1 88 ? 6.812 12.976 -12.362 1.00 57.78 88 GLU A O 1
ATOM 678 N N . PRO A 1 89 ? 4.791 12.687 -11.442 1.00 55.72 89 PRO A N 1
ATOM 679 C CA . PRO A 1 89 ? 4.106 12.559 -12.718 1.00 55.72 89 PRO A CA 1
ATOM 680 C C . PRO A 1 89 ? 4.240 13.816 -13.584 1.00 55.72 89 PRO A C 1
ATOM 682 O O . PRO A 1 89 ? 3.902 14.920 -13.164 1.00 55.72 89 PRO A O 1
ATOM 685 N N . GLN A 1 90 ? 4.597 13.627 -14.856 1.00 51.66 90 GLN A N 1
ATOM 686 C CA . GLN A 1 90 ? 4.143 14.543 -15.900 1.00 51.66 90 GLN A CA 1
ATOM 687 C C . GLN A 1 90 ? 2.652 14.289 -16.135 1.00 51.66 90 GLN A C 1
ATOM 689 O O . GLN A 1 90 ? 2.242 13.151 -16.374 1.00 51.66 90 GLN A O 1
ATOM 694 N N . ALA A 1 91 ? 1.837 15.342 -16.058 1.00 48.00 91 ALA A N 1
ATOM 695 C CA . ALA A 1 91 ? 0.433 15.273 -16.433 1.00 48.00 91 ALA A CA 1
ATOM 696 C C . ALA A 1 91 ? 0.330 14.852 -17.906 1.00 48.00 91 ALA A C 1
ATOM 698 O O . ALA A 1 91 ? 0.723 15.594 -18.803 1.00 48.00 91 ALA A O 1
ATOM 699 N N . THR A 1 92 ? -0.177 13.650 -18.173 1.00 46.78 92 THR A N 1
ATOM 700 C CA . THR A 1 92 ? -0.522 13.255 -19.539 1.00 46.78 92 THR A CA 1
ATOM 701 C C . THR A 1 92 ? -1.861 13.881 -19.891 1.00 46.78 92 THR A C 1
ATOM 703 O O . THR A 1 92 ? -2.907 13.423 -19.427 1.00 46.78 92 THR A O 1
ATOM 706 N N . GLU A 1 93 ? -1.828 14.937 -20.700 1.00 38.41 93 GLU A N 1
ATOM 707 C CA . GLU A 1 93 ? -3.023 15.516 -21.302 1.00 38.41 93 GLU A CA 1
ATOM 708 C C . GLU A 1 93 ? -3.815 14.430 -22.060 1.00 38.41 93 GLU A C 1
ATOM 710 O O . GLU A 1 93 ? -3.291 13.727 -22.924 1.00 38.41 93 GLU A O 1
ATOM 715 N N . GLY A 1 94 ? -5.100 14.279 -21.730 1.00 39.31 94 GLY A N 1
ATOM 716 C CA . GLY A 1 94 ? -6.086 13.708 -22.653 1.00 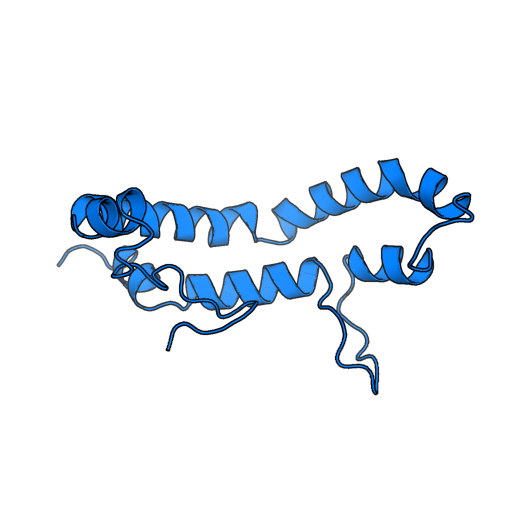39.31 94 GLY A CA 1
ATOM 717 C C . GLY A 1 94 ? -6.334 12.194 -22.641 1.00 39.31 94 GLY A C 1
ATOM 718 O O . GLY A 1 94 ? -7.156 11.739 -23.434 1.00 39.31 94 GLY A O 1
ATOM 719 N N . ARG A 1 95 ? -5.726 11.392 -21.754 1.00 44.38 95 ARG A N 1
ATOM 720 C CA . ARG A 1 95 ? -6.150 9.987 -21.548 1.00 44.38 95 ARG A CA 1
ATOM 721 C C . ARG A 1 95 ? -6.488 9.722 -20.078 1.00 44.38 95 ARG A C 1
ATOM 723 O O . ARG A 1 95 ? -5.575 9.727 -19.255 1.00 44.38 95 ARG A O 1
ATOM 730 N N . PRO A 1 96 ? -7.756 9.439 -19.719 1.00 49.06 96 PRO A N 1
ATOM 731 C CA . PRO A 1 96 ? -8.072 8.921 -18.393 1.00 49.06 96 PRO A CA 1
ATOM 732 C C . PRO A 1 96 ? -7.524 7.491 -18.316 1.00 49.06 96 PRO A C 1
ATOM 734 O O . PRO A 1 96 ? -8.168 6.549 -18.769 1.00 49.06 96 PRO A O 1
ATOM 737 N N . GLY A 1 97 ? -6.287 7.309 -17.854 1.00 56.38 97 GLY A N 1
ATOM 738 C CA . GLY A 1 97 ? -5.621 6.025 -18.054 1.00 56.38 97 GLY A CA 1
ATOM 739 C C . GLY A 1 97 ? -4.410 5.793 -17.169 1.00 56.38 97 GLY A C 1
ATOM 740 O O . GLY A 1 97 ? -3.309 6.175 -17.532 1.00 56.38 97 GLY A O 1
ATOM 741 N N . ARG A 1 98 ? -4.651 5.055 -16.078 1.00 67.50 98 ARG A N 1
ATOM 742 C CA . ARG A 1 98 ? -3.692 4.359 -15.197 1.00 67.50 98 ARG A CA 1
ATOM 743 C C . ARG A 1 98 ? -2.726 5.245 -14.396 1.00 67.50 98 ARG A C 1
ATOM 745 O O . ARG A 1 98 ? -1.750 5.771 -14.913 1.00 67.50 98 ARG A O 1
ATOM 752 N N . LEU A 1 99 ? -2.978 5.295 -13.086 1.00 82.19 99 LEU A N 1
ATOM 753 C CA . LEU A 1 99 ? -2.021 5.748 -12.074 1.00 82.19 99 LEU A CA 1
ATOM 754 C C . LEU A 1 99 ? -0.715 4.942 -12.183 1.00 82.19 99 LEU A C 1
ATOM 756 O O . LEU A 1 99 ? -0.761 3.726 -12.390 1.00 82.19 99 LEU A O 1
ATOM 760 N N . THR A 1 100 ? 0.433 5.594 -11.994 1.00 90.75 100 THR A N 1
ATOM 761 C CA . THR A 1 100 ? 1.696 4.887 -11.732 1.00 90.75 100 THR A CA 1
ATOM 762 C C . THR A 1 100 ? 1.625 4.170 -10.384 1.00 90.75 100 THR A C 1
ATOM 764 O O . THR A 1 100 ? 0.794 4.497 -9.528 1.00 90.75 100 THR A O 1
ATOM 767 N N . LEU A 1 101 ? 2.514 3.198 -10.158 1.00 93.44 101 LEU A N 1
ATOM 768 C CA . LEU A 1 101 ? 2.572 2.496 -8.871 1.00 93.44 101 LEU A CA 1
ATOM 769 C C . LEU A 1 101 ? 2.852 3.456 -7.708 1.00 93.44 101 LEU A C 1
ATOM 771 O O . LEU A 1 101 ? 2.239 3.315 -6.649 1.00 93.44 101 LEU A O 1
ATOM 775 N N . ARG A 1 102 ? 3.703 4.469 -7.925 1.00 94.12 102 ARG A N 1
ATOM 776 C CA . ARG A 1 102 ? 3.967 5.519 -6.936 1.00 94.12 102 ARG A CA 1
ATOM 777 C C . ARG A 1 102 ? 2.716 6.330 -6.6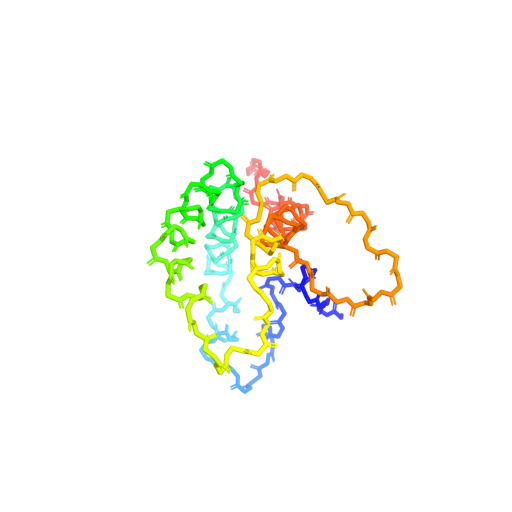24 1.00 94.12 102 ARG A C 1
ATOM 779 O O . ARG A 1 102 ? 2.349 6.455 -5.462 1.00 94.12 102 ARG A O 1
ATOM 786 N N . GLN A 1 103 ? 2.017 6.815 -7.651 1.00 91.69 103 GLN A N 1
ATOM 787 C CA . GLN A 1 103 ? 0.789 7.593 -7.464 1.00 91.69 103 GLN A CA 1
ATOM 788 C C . GLN A 1 103 ? -0.278 6.803 -6.707 1.00 91.69 103 GLN A C 1
ATOM 790 O O . GLN A 1 103 ? -0.926 7.347 -5.815 1.00 91.69 103 GLN A O 1
ATOM 795 N N . PHE A 1 104 ? -0.456 5.524 -7.047 1.00 93.31 104 PHE A N 1
ATOM 796 C CA . PHE A 1 104 ? -1.370 4.657 -6.316 1.00 93.31 104 PHE A CA 1
ATOM 797 C C . PHE A 1 104 ? -0.963 4.538 -4.845 1.00 93.31 104 PHE A C 1
ATOM 799 O O . PHE A 1 104 ? -1.808 4.741 -3.975 1.00 93.31 104 PHE A O 1
ATOM 806 N N . ALA A 1 105 ? 0.308 4.231 -4.566 1.00 95.50 105 ALA A N 1
ATOM 807 C CA . ALA A 1 105 ? 0.806 4.056 -3.206 1.00 95.50 105 ALA A CA 1
ATOM 808 C C . ALA A 1 105 ? 0.629 5.331 -2.372 1.00 95.50 105 ALA A C 1
ATOM 810 O O . ALA A 1 105 ? 0.021 5.268 -1.305 1.00 95.50 105 ALA A O 1
ATOM 811 N N . ASP A 1 106 ? 1.042 6.486 -2.898 1.00 95.25 106 ASP A N 1
ATOM 812 C CA . ASP A 1 106 ? 0.960 7.776 -2.208 1.00 95.25 106 ASP A CA 1
ATOM 813 C C . ASP A 1 106 ? -0.498 8.181 -1.927 1.00 95.25 106 ASP A C 1
ATOM 815 O O . ASP A 1 106 ? -0.853 8.517 -0.792 1.00 95.25 106 ASP A O 1
ATOM 819 N N . GLN A 1 107 ? -1.379 8.092 -2.931 1.00 94.81 107 GLN A N 1
ATOM 820 C CA . GLN A 1 107 ? -2.795 8.447 -2.776 1.00 94.81 107 GLN A CA 1
ATOM 821 C C . GLN A 1 107 ? -3.523 7.480 -1.839 1.00 94.81 107 GLN A C 1
ATOM 823 O O . GLN A 1 107 ? -4.276 7.910 -0.962 1.00 94.81 107 GLN A O 1
ATOM 828 N N . ARG A 1 108 ? -3.277 6.171 -1.980 1.00 96.12 108 ARG A N 1
ATOM 829 C CA . ARG A 1 108 ? -3.906 5.151 -1.136 1.00 96.12 108 ARG A CA 1
ATOM 830 C C . ARG A 1 108 ? -3.435 5.255 0.308 1.00 96.12 108 ARG A C 1
ATOM 832 O O . ARG A 1 108 ? -4.255 5.165 1.220 1.00 96.12 108 ARG A O 1
ATOM 839 N N . ARG A 1 109 ? -2.133 5.464 0.516 1.00 97.00 109 ARG A N 1
ATOM 840 C CA . ARG A 1 109 ? -1.535 5.699 1.832 1.00 97.00 109 ARG A CA 1
ATOM 841 C C . ARG A 1 109 ? -2.185 6.891 2.509 1.00 97.00 109 ARG A C 1
ATOM 843 O O . ARG A 1 109 ? -2.659 6.754 3.633 1.00 97.00 109 ARG A O 1
ATOM 850 N N . LYS A 1 110 ? -2.259 8.029 1.813 1.00 97.19 110 LYS A N 1
ATOM 851 C CA . LYS A 1 110 ? -2.905 9.237 2.331 1.00 97.19 110 LYS A CA 1
ATOM 852 C C . LYS A 1 110 ? -4.341 8.952 2.772 1.00 97.19 110 LYS A C 1
ATOM 854 O O . LYS A 1 110 ? -4.677 9.203 3.924 1.00 97.19 110 LYS A O 1
ATOM 859 N N . PHE A 1 111 ? -5.148 8.355 1.893 1.00 97.12 111 PHE A N 1
ATOM 860 C CA . PHE A 1 111 ? -6.544 8.041 2.193 1.00 97.12 111 PHE A CA 1
ATOM 861 C C . PHE A 1 111 ? -6.698 7.152 3.437 1.00 97.12 111 PHE A C 1
ATOM 863 O O . PHE A 1 111 ? -7.512 7.439 4.312 1.00 97.12 111 PHE A O 1
ATOM 870 N N . LEU A 1 112 ? -5.903 6.081 3.544 1.00 97.00 112 LEU A N 1
ATOM 871 C CA . LEU A 1 112 ? -5.974 5.163 4.683 1.00 97.00 112 LEU A CA 1
ATOM 872 C C . LEU A 1 112 ? -5.553 5.833 5.997 1.00 97.00 112 LEU A C 1
ATOM 874 O O . LEU A 1 112 ? -6.216 5.642 7.012 1.00 97.00 112 LEU A O 1
ATOM 878 N N . LEU A 1 113 ? -4.489 6.638 5.991 1.00 96.56 113 LEU A N 1
ATOM 879 C CA . LEU A 1 113 ? -4.021 7.331 7.198 1.00 96.56 113 LEU A CA 1
ATOM 880 C C . LEU A 1 113 ? -4.967 8.459 7.639 1.00 96.56 113 LEU A C 1
ATOM 882 O O . LEU A 1 113 ? -5.051 8.769 8.827 1.00 96.56 113 LEU A O 1
ATOM 886 N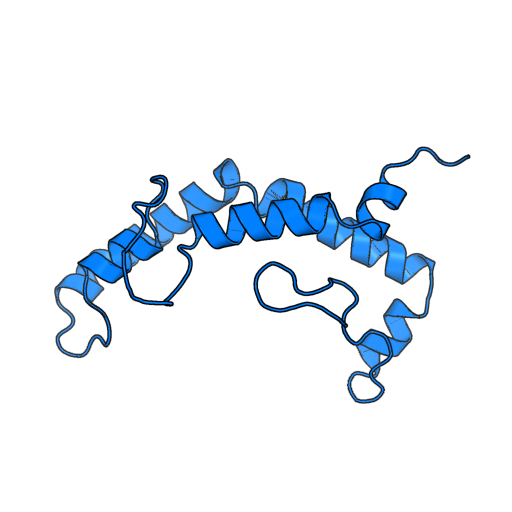 N . GLU A 1 114 ? -5.709 9.053 6.704 1.00 96.50 114 GLU A N 1
ATOM 887 C CA . GLU A 1 114 ? -6.728 10.069 6.993 1.00 96.50 114 GLU A CA 1
ATOM 888 C C . GLU A 1 114 ? -8.080 9.465 7.416 1.00 96.50 114 GLU A C 1
ATOM 890 O O . GLU A 1 114 ? -8.916 10.174 7.980 1.00 96.50 114 GLU A O 1
ATOM 895 N N . HIS A 1 115 ? -8.287 8.160 7.217 1.00 96.31 115 HIS A N 1
ATOM 896 C CA . HIS A 1 115 ? -9.540 7.478 7.528 1.00 96.31 115 HIS A CA 1
ATOM 897 C C . HIS A 1 115 ? -9.880 7.537 9.029 1.00 96.31 115 HIS A C 1
ATOM 899 O O . HIS A 1 115 ? -9.082 7.135 9.879 1.00 96.31 115 HIS A O 1
ATOM 905 N N . ALA A 1 116 ? -11.104 7.966 9.366 1.00 95.19 116 ALA A N 1
ATOM 906 C CA . ALA A 1 116 ? -11.536 8.218 10.747 1.00 95.19 116 ALA A CA 1
ATOM 907 C C . ALA A 1 116 ? -11.275 7.031 11.692 1.00 95.19 116 ALA A C 1
ATOM 909 O O . ALA A 1 116 ? -10.590 7.184 12.700 1.00 95.19 116 ALA A O 1
ATOM 910 N N . ALA A 1 117 ? -11.704 5.825 11.304 1.00 93.62 117 ALA A N 1
ATOM 911 C CA . ALA A 1 117 ? -11.532 4.621 12.121 1.00 93.62 117 ALA A CA 1
ATOM 912 C C . ALA A 1 117 ? -10.056 4.239 12.364 1.00 93.62 117 ALA A C 1
ATOM 914 O O . ALA A 1 117 ? -9.752 3.548 13.329 1.00 93.62 117 ALA A O 1
ATOM 915 N N . ILE A 1 118 ? -9.133 4.667 11.494 1.00 95.31 118 ILE A N 1
ATOM 916 C CA . ILE A 1 118 ? -7.690 4.431 11.653 1.00 95.31 118 ILE A CA 1
ATOM 917 C C . ILE A 1 118 ? -7.070 5.511 12.547 1.00 95.31 118 ILE A C 1
ATOM 919 O O . ILE A 1 118 ? -6.240 5.210 13.408 1.00 95.31 118 ILE A O 1
ATOM 923 N N . ARG A 1 119 ? -7.515 6.765 12.412 1.00 94.88 119 ARG A N 1
ATOM 924 C CA . ARG A 1 119 ? -7.099 7.862 13.298 1.00 94.88 119 ARG A CA 1
ATOM 925 C C . ARG A 1 119 ? -7.528 7.626 14.745 1.00 94.88 119 ARG A C 1
ATOM 927 O O . ARG A 1 119 ? -6.738 7.873 15.651 1.00 94.88 119 ARG A O 1
ATOM 934 N N . GLU A 1 120 ? -8.729 7.096 14.957 1.00 91.56 120 GLU A N 1
ATOM 935 C CA . GLU A 1 120 ? -9.260 6.762 16.285 1.00 91.56 120 GLU A CA 1
ATOM 936 C C . GLU A 1 120 ? -8.417 5.710 17.021 1.00 91.56 120 GLU A C 1
ATOM 938 O O . GLU A 1 120 ? -8.258 5.816 18.233 1.00 91.56 120 GLU A O 1
ATOM 943 N N . LEU A 1 121 ? -7.786 4.761 16.313 1.00 86.75 121 LEU A N 1
ATOM 944 C CA . LEU A 1 121 ?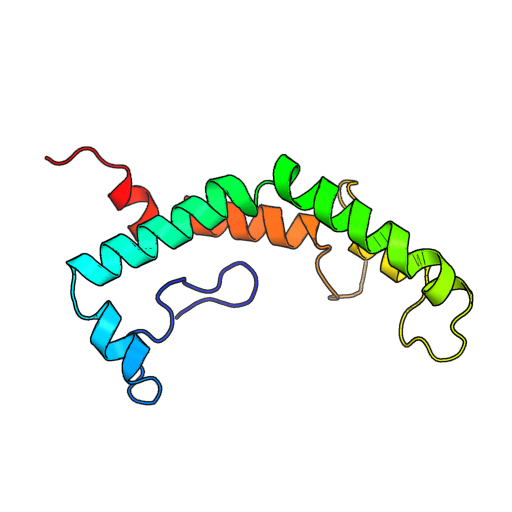 -6.846 3.803 16.925 1.00 86.75 121 LEU A CA 1
ATOM 945 C C . LEU A 1 121 ? -5.596 4.466 17.516 1.00 86.75 121 LEU A C 1
ATOM 947 O O . LEU A 1 121 ? -4.897 3.862 18.323 1.00 86.75 121 LEU A O 1
ATOM 951 N N . SER A 1 122 ? -5.274 5.675 17.056 1.00 65.12 122 SER A N 1
ATOM 952 C CA . SER A 1 122 ? -4.075 6.417 17.454 1.00 65.12 122 SER A CA 1
ATOM 953 C C . SER A 1 122 ? -4.351 7.386 18.606 1.00 65.12 122 SER A C 1
ATOM 955 O O . SER A 1 122 ? -3.419 8.007 19.114 1.00 65.12 122 SER A O 1
ATOM 957 N N . ALA A 1 123 ? -5.617 7.546 19.007 1.00 57.22 123 ALA A N 1
ATOM 958 C CA . ALA A 1 123 ? -5.976 8.343 20.167 1.00 57.22 123 ALA A CA 1
ATOM 959 C C . ALA A 1 123 ? -5.617 7.566 21.448 1.00 57.22 123 ALA A C 1
ATOM 961 O O . ALA A 1 123 ? -5.935 6.377 21.540 1.00 57.22 123 ALA A O 1
ATOM 962 N N . PRO A 1 124 ? -4.964 8.195 22.444 1.00 41.66 124 PRO A N 1
ATOM 963 C CA . PRO A 1 124 ? -4.755 7.548 23.733 1.00 41.66 124 PRO A CA 1
ATOM 964 C C . PRO A 1 124 ? -6.115 7.168 24.331 1.00 41.66 124 PRO A C 1
ATOM 966 O O . PRO A 1 124 ? -7.080 7.930 24.215 1.00 41.66 124 PRO A O 1
ATOM 969 N N . ALA A 1 125 ? -6.189 5.982 24.944 1.00 48.34 125 ALA A N 1
ATOM 970 C CA . ALA A 1 125 ? -7.381 5.540 25.658 1.00 48.34 125 ALA A CA 1
ATOM 971 C C . ALA A 1 125 ? -7.768 6.612 26.691 1.00 48.34 125 ALA A C 1
ATOM 973 O O . ALA A 1 125 ? -6.935 6.999 27.512 1.00 48.34 125 ALA A O 1
ATOM 974 N N . ARG A 1 126 ? -8.994 7.136 26.580 1.00 37.22 126 ARG A N 1
ATOM 975 C CA . ARG A 1 126 ? -9.584 8.025 27.587 1.00 37.22 126 ARG A CA 1
ATOM 976 C C . ARG A 1 126 ? -9.966 7.246 28.834 1.00 37.22 126 ARG A C 1
ATOM 978 O O . ARG A 1 126 ? -10.416 6.090 28.672 1.00 37.22 126 ARG A O 1
#

Foldseek 3Di:
DQDDQLQGNLCPCLVPVVCVVSVVQCVDPVSVLVSLVVLLCCLPPVLPCVNPLVVLVVVCVVCLVVLQPDPPDPDHSVVSCQLSDPDDDDDDPDDPDDDRSNRSSVSSSVNSCPDPSSVVSVDPDD

Secondary structure (DSSP, 8-state):
----GGG--TTTTTT-TTSHHHHHHHHSHHHHHHHHHHHHHIIIIISSHHHHHHHHHHHHHHHHHHHHH-SS-SS-HHHHHHHH--SPPP--TT------HHHHHHHHHHHHHH-HHHHHTTSPP-

Sequence (126 aa):
MGGGGVELDPLVGIEDASKPLRSRLLAVPALRQRYLAHVKAIAEDWLDWKTLGPLVAGYARQIEPELATDTRKLSSLAEFQRSVSADEPQATEGRPGRLTLRQFADQRRKFLLEHAAIRELSAPAR

pLDDT: mean 87.06, std 15.96, range [37.22, 97.75]